Protein AF-A0A0A9G3B4-F1 (afdb_monomer)

Organism: Arundo donax (NCBI:txid35708)

InterPro domains:
  IPR011004 Trimeric LpxA-like superfamily [SSF51161] (1-40)

Foldseek 3Di:
DEAPPEQDDDDDDPQFYWYHDPIDTDGGHPPDDCVVPVDRCRCVVVCVVVVVVVVVVPPDPDDDD

Radius of gyration: 17.09 Å; Cα contacts (8 Å, |Δi|>4): 68; chains: 1; bounding box: 55×22×34 Å

Mean predicted aligned error: 10.48 Å

Sequence (65 aa):
MIASGSLVLKDVPPHSMAVGNPAKVVGYTDKEDPSLTMKHDARRDYFEHVAIRYSDDTANGSAVK

pLDDT: mean 79.1, std 17.11, range [40.62, 98.31]

Structure (mmCIF, N/CA/C/O backbone):
data_AF-A0A0A9G3B4-F1
#
_entry.id   AF-A0A0A9G3B4-F1
#
loop_
_atom_site.group_PDB
_atom_site.id
_atom_site.type_symbol
_atom_site.label_atom_id
_atom_site.label_alt_id
_atom_site.label_comp_id
_atom_site.label_asym_id
_atom_site.label_entity_id
_atom_site.label_seq_id
_atom_site.pdbx_PDB_ins_code
_atom_site.Cartn_x
_atom_site.Cartn_y
_atom_site.Cartn_z
_atom_site.occupancy
_atom_site.B_iso_or_equiv
_atom_site.auth_seq_id
_atom_site.auth_comp_id
_atom_site.auth_asym_id
_atom_site.auth_atom_id
_atom_site.pdbx_PDB_model_num
ATOM 1 N N . MET A 1 1 ? -1.015 2.352 4.299 1.00 91.31 1 MET A N 1
ATOM 2 C CA . MET A 1 1 ? 0.311 2.855 3.864 1.00 91.31 1 MET A CA 1
ATOM 3 C C . MET A 1 1 ? 0.420 2.754 2.345 1.00 91.31 1 MET A C 1
ATOM 5 O O . MET A 1 1 ? -0.022 1.754 1.797 1.00 91.31 1 MET A O 1
ATOM 9 N N . ILE A 1 2 ? 1.008 3.743 1.665 1.00 93.62 2 ILE A N 1
ATOM 10 C CA . ILE A 1 2 ? 1.286 3.689 0.21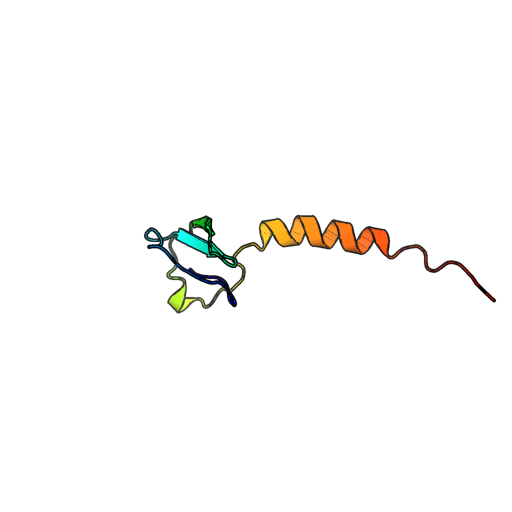7 1.00 93.62 2 ILE A CA 1
ATOM 11 C C . ILE A 1 2 ? 2.786 3.905 0.007 1.00 93.62 2 ILE A C 1
ATOM 13 O O . ILE A 1 2 ? 3.338 4.862 0.551 1.00 93.62 2 ILE A O 1
ATOM 17 N N . ALA A 1 3 ? 3.456 3.029 -0.745 1.00 93.06 3 ALA A N 1
ATOM 18 C CA . ALA A 1 3 ? 4.873 3.232 -1.050 1.00 93.06 3 ALA A CA 1
ATOM 19 C C . ALA A 1 3 ? 5.079 4.425 -1.989 1.00 93.06 3 ALA A C 1
ATOM 21 O O . ALA A 1 3 ? 4.249 4.705 -2.860 1.00 93.06 3 ALA A O 1
ATOM 22 N N . SER A 1 4 ? 6.228 5.083 -1.845 1.00 93.00 4 SER A N 1
ATOM 23 C CA . SER A 1 4 ? 6.636 6.174 -2.730 1.00 93.00 4 SER A CA 1
ATOM 24 C C . SER A 1 4 ? 6.615 5.747 -4.204 1.00 93.00 4 SER A C 1
ATOM 26 O O . SER A 1 4 ? 6.922 4.601 -4.533 1.00 93.00 4 SER A O 1
ATOM 28 N N . GLY A 1 5 ? 6.223 6.666 -5.090 1.00 93.44 5 GLY A N 1
ATOM 29 C CA . GLY A 1 5 ? 6.171 6.428 -6.537 1.00 93.44 5 GLY A CA 1
ATOM 30 C C . GLY A 1 5 ? 5.045 5.500 -7.016 1.00 93.44 5 GLY A C 1
ATOM 31 O O . GLY A 1 5 ? 5.051 5.092 -8.175 1.00 93.44 5 GLY A O 1
ATOM 32 N N . SER A 1 6 ? 4.083 5.152 -6.158 1.00 95.62 6 SER A N 1
ATOM 33 C CA . SER A 1 6 ? 2.953 4.299 -6.547 1.00 95.62 6 SER A CA 1
ATOM 34 C C . SER A 1 6 ? 1.852 5.083 -7.269 1.00 95.62 6 SER A C 1
ATOM 36 O O . SER A 1 6 ? 1.550 6.216 -6.901 1.00 95.62 6 SER A O 1
ATOM 38 N N . LEU A 1 7 ? 1.197 4.454 -8.249 1.00 97.81 7 LEU A N 1
ATOM 39 C CA . LEU A 1 7 ? 0.034 5.007 -8.951 1.00 97.81 7 LEU A CA 1
ATOM 40 C C . LEU A 1 7 ? -1.243 4.295 -8.494 1.00 97.81 7 LEU A C 1
ATOM 42 O O . LEU A 1 7 ? -1.544 3.188 -8.943 1.00 97.81 7 LEU A O 1
ATOM 46 N N . VAL A 1 8 ? -1.997 4.922 -7.593 1.00 97.56 8 VAL A N 1
ATOM 47 C CA . VAL A 1 8 ? -3.241 4.362 -7.048 1.00 97.56 8 VAL A CA 1
ATOM 48 C C . VAL A 1 8 ? -4.418 4.747 -7.943 1.00 97.56 8 VAL A C 1
ATOM 50 O O . VAL A 1 8 ? -4.700 5.925 -8.125 1.00 97.56 8 VAL A O 1
ATOM 53 N N . LEU A 1 9 ? -5.100 3.742 -8.500 1.00 98.31 9 LEU A N 1
ATOM 54 C CA . LEU A 1 9 ? -6.231 3.925 -9.425 1.00 98.31 9 LEU A CA 1
ATOM 55 C C . LEU A 1 9 ? -7.565 3.385 -8.878 1.00 98.31 9 LEU A C 1
ATOM 57 O O . LEU A 1 9 ? -8.580 3.447 -9.567 1.00 98.31 9 LEU A O 1
ATOM 61 N N . LYS A 1 10 ? -7.553 2.783 -7.684 1.00 96.69 10 LYS A N 1
ATOM 62 C CA . LYS A 1 10 ? -8.702 2.149 -7.018 1.00 96.69 10 LYS A CA 1
ATOM 63 C C . LYS A 1 10 ? -8.583 2.340 -5.507 1.00 96.69 10 LYS A C 1
ATOM 65 O O . LYS A 1 10 ? -7.475 2.560 -5.018 1.00 96.69 10 LYS A O 1
ATOM 70 N N . ASP A 1 11 ? -9.694 2.197 -4.792 1.00 98.06 11 ASP A N 1
ATOM 71 C CA . ASP A 1 11 ? -9.712 2.279 -3.330 1.00 98.06 11 ASP A CA 1
ATOM 72 C C . ASP A 1 11 ? -8.782 1.245 -2.682 1.00 98.06 11 ASP A C 1
ATOM 74 O O . ASP A 1 11 ? -8.665 0.102 -3.136 1.00 98.06 11 ASP A O 1
ATOM 78 N N . VAL A 1 12 ? -8.121 1.658 -1.598 1.00 96.25 12 VAL A N 1
ATOM 79 C CA . VAL A 1 12 ? -7.177 0.835 -0.833 1.00 96.25 12 VAL A CA 1
ATOM 80 C C . VAL A 1 12 ? -7.814 0.478 0.515 1.00 96.25 12 VAL A C 1
ATOM 82 O O . VAL A 1 12 ? -8.215 1.390 1.240 1.00 96.25 12 VAL A O 1
ATOM 85 N N . PRO A 1 13 ? -7.920 -0.816 0.882 1.00 96.75 13 PRO A N 1
ATOM 86 C CA . PRO A 1 13 ? -8.553 -1.230 2.133 1.00 96.75 13 PRO A CA 1
ATOM 87 C C . PRO A 1 13 ? -7.910 -0.608 3.387 1.00 96.75 13 PRO A C 1
ATOM 89 O O . PRO A 1 13 ? -6.694 -0.370 3.399 1.00 96.75 13 PRO A O 1
ATOM 92 N N . PRO A 1 14 ? -8.675 -0.408 4.478 1.00 94.25 14 PRO A N 1
ATOM 93 C CA . PRO A 1 14 ? -8.132 0.060 5.751 1.00 94.25 14 PRO A CA 1
ATOM 94 C C . PRO A 1 14 ? -6.986 -0.822 6.257 1.00 94.25 14 PRO A C 1
ATOM 96 O O . PRO A 1 14 ? -6.996 -2.037 6.061 1.00 94.25 14 PRO A O 1
ATOM 99 N N . HIS A 1 15 ? -5.995 -0.202 6.904 1.00 92.00 15 HIS A N 1
ATOM 100 C CA . HIS A 1 15 ? -4.797 -0.863 7.448 1.00 92.00 15 HIS A CA 1
ATOM 101 C C . HIS A 1 15 ? -3.996 -1.706 6.440 1.00 92.00 15 HIS A C 1
ATOM 103 O O . HIS A 1 15 ? -3.148 -2.500 6.836 1.00 92.00 15 HIS A O 1
ATOM 109 N N . SER A 1 16 ? -4.220 -1.533 5.136 1.00 92.19 16 SER A N 1
ATOM 110 C CA . SER A 1 16 ? -3.458 -2.228 4.102 1.00 92.19 16 SER A CA 1
ATOM 111 C C . SER A 1 16 ? -2.283 -1.396 3.585 1.00 92.19 16 SER A C 1
ATOM 113 O O . SER A 1 16 ? -2.169 -0.180 3.809 1.00 92.19 16 SER A O 1
ATOM 115 N N . MET A 1 17 ? -1.381 -2.080 2.895 1.00 92.31 17 MET A N 1
ATOM 116 C CA . MET A 1 17 ? -0.177 -1.524 2.310 1.00 92.31 17 MET A CA 1
ATOM 117 C C . MET A 1 17 ? -0.172 -1.787 0.809 1.00 92.31 17 MET A C 1
ATOM 119 O O . MET A 1 17 ? -0.278 -2.939 0.390 1.00 92.31 17 MET A O 1
ATOM 123 N N . ALA A 1 18 ? -0.064 -0.733 -0.003 1.00 93.56 18 ALA A N 1
ATOM 124 C CA . ALA A 1 18 ? -0.090 -0.844 -1.460 1.00 93.56 18 ALA A CA 1
ATOM 125 C C . ALA A 1 18 ? 1.133 -0.203 -2.123 1.00 93.56 18 ALA A C 1
ATOM 127 O O . ALA A 1 18 ? 1.629 0.832 -1.668 1.00 93.56 18 ALA A O 1
ATOM 128 N N . VAL A 1 19 ? 1.612 -0.823 -3.207 1.00 93.19 19 VAL A N 1
ATOM 129 C CA . VAL A 1 19 ? 2.832 -0.413 -3.921 1.00 93.19 19 VAL A CA 1
ATOM 130 C C . VAL A 1 19 ? 2.705 -0.590 -5.437 1.00 93.19 19 VAL A C 1
ATOM 132 O O . VAL A 1 19 ? 1.993 -1.481 -5.903 1.00 93.19 19 VAL A O 1
ATOM 135 N N . GLY A 1 20 ? 3.455 0.204 -6.204 1.00 91.00 20 GLY A N 1
ATOM 136 C CA . GLY A 1 20 ? 3.671 0.012 -7.644 1.00 91.00 20 GLY A CA 1
ATOM 137 C C . GLY A 1 20 ? 2.801 0.881 -8.557 1.00 91.00 20 GLY A C 1
ATOM 138 O O . GLY A 1 20 ? 2.005 1.699 -8.101 1.00 91.00 20 GLY A O 1
ATOM 139 N N . ASN A 1 21 ? 2.968 0.707 -9.869 1.00 96.50 21 ASN A N 1
ATOM 140 C CA . ASN A 1 21 ? 2.245 1.430 -10.916 1.00 96.50 21 ASN A CA 1
ATOM 141 C C . ASN A 1 21 ? 1.704 0.432 -11.973 1.00 96.50 21 ASN A C 1
ATOM 143 O O . ASN A 1 21 ? 2.500 -0.063 -12.772 1.00 96.50 21 ASN A O 1
ATOM 147 N N . PRO A 1 22 ? 0.394 0.101 -11.983 1.00 95.62 22 PRO A N 1
ATOM 148 C CA . PRO A 1 22 ? -0.623 0.519 -11.015 1.00 95.62 22 PRO A CA 1
ATOM 149 C C . PRO A 1 22 ? -0.434 -0.168 -9.653 1.00 95.62 22 PRO A C 1
ATOM 151 O O . PRO A 1 22 ? 0.088 -1.283 -9.570 1.00 95.62 22 PRO A O 1
ATOM 154 N N . ALA A 1 23 ? -0.866 0.497 -8.583 1.00 95.94 23 ALA A N 1
ATOM 155 C CA . ALA A 1 23 ? -0.651 0.046 -7.214 1.00 95.94 23 ALA A CA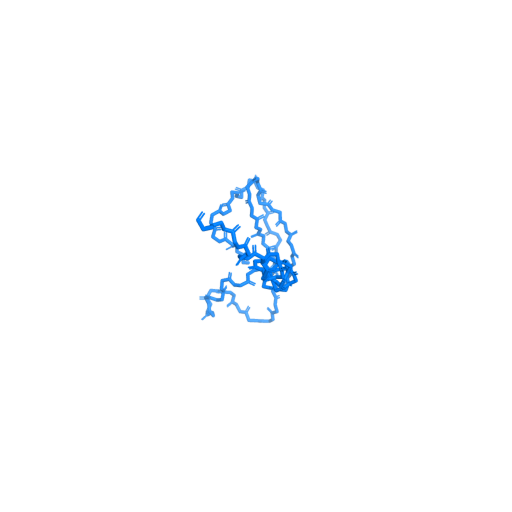 1
ATOM 156 C C . ALA A 1 23 ? -1.442 -1.230 -6.887 1.00 95.94 23 ALA A C 1
ATOM 158 O O . ALA A 1 2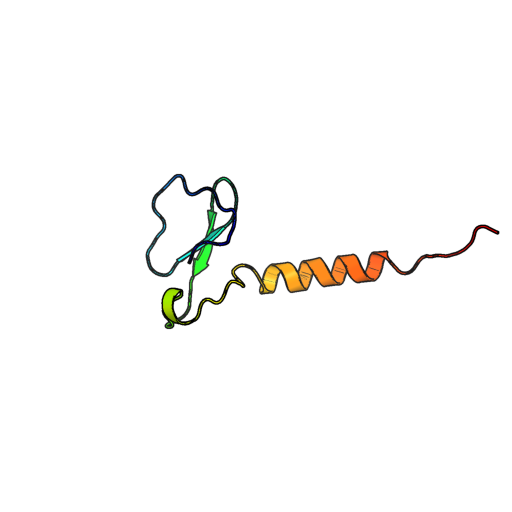3 ? -2.621 -1.354 -7.229 1.00 95.94 23 ALA A O 1
ATOM 159 N N . LYS A 1 24 ? -0.799 -2.167 -6.182 1.00 94.25 24 LYS A N 1
ATOM 160 C CA . LYS A 1 24 ? -1.400 -3.410 -5.671 1.00 94.25 24 LYS A CA 1
ATOM 161 C C . LYS A 1 24 ? -1.168 -3.537 -4.171 1.00 94.25 24 LYS A C 1
ATOM 163 O O . LYS A 1 24 ? -0.107 -3.151 -3.686 1.00 94.25 24 LYS A O 1
ATOM 168 N N . VAL A 1 25 ? -2.140 -4.105 -3.458 1.00 93.25 25 VAL A N 1
ATOM 169 C CA . VAL A 1 25 ? -1.994 -4.439 -2.034 1.00 93.25 25 VAL A CA 1
ATOM 170 C C . VAL A 1 25 ? -0.969 -5.565 -1.890 1.00 93.25 25 VAL A C 1
ATOM 172 O O . VAL A 1 25 ? -1.083 -6.588 -2.562 1.00 93.25 25 VAL A O 1
ATOM 175 N N . VAL A 1 26 ? 0.032 -5.360 -1.037 1.00 90.50 26 VAL A N 1
ATOM 176 C CA . VAL A 1 26 ? 1.129 -6.310 -0.778 1.00 90.50 26 VAL A CA 1
ATOM 177 C C . VAL A 1 26 ? 1.161 -6.820 0.657 1.00 90.50 26 VAL A C 1
ATOM 179 O O . VAL A 1 26 ? 1.878 -7.771 0.941 1.00 90.50 26 VAL A O 1
ATOM 182 N N . GLY A 1 27 ? 0.373 -6.227 1.552 1.00 89.44 27 GLY A N 1
ATOM 183 C CA . GLY A 1 27 ? 0.309 -6.641 2.946 1.00 89.44 27 GLY A CA 1
ATOM 184 C C . GLY A 1 27 ? -0.576 -5.728 3.781 1.00 89.44 27 GLY A C 1
ATOM 185 O O . GLY A 1 27 ? -1.295 -4.874 3.252 1.00 89.44 27 GLY A O 1
ATOM 186 N N . TYR A 1 28 ? -0.494 -5.912 5.092 1.00 88.75 28 TYR A N 1
ATOM 187 C CA . TYR A 1 28 ? -1.208 -5.123 6.088 1.00 88.75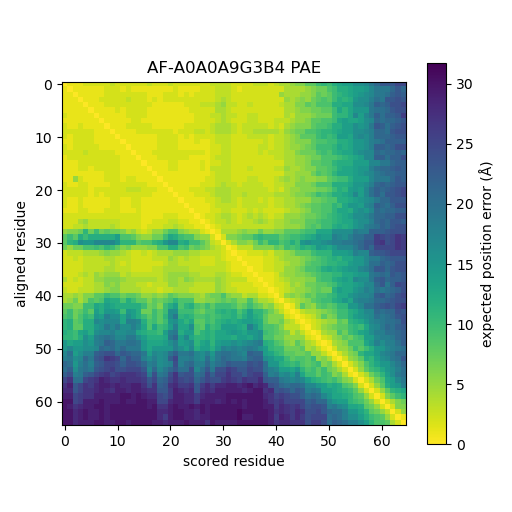 28 TYR A CA 1
ATOM 188 C C . TYR A 1 28 ? -0.213 -4.525 7.077 1.00 88.75 28 TYR A C 1
ATOM 190 O O . TYR A 1 28 ? 0.826 -5.117 7.357 1.00 88.75 28 TYR A O 1
ATOM 198 N N . THR A 1 29 ? -0.514 -3.324 7.557 1.00 80.12 29 THR A N 1
ATOM 199 C CA . THR A 1 29 ? 0.268 -2.658 8.598 1.00 80.12 29 THR A CA 1
ATOM 200 C C . THR A 1 29 ? -0.192 -3.144 9.972 1.00 80.12 29 THR A C 1
ATOM 202 O O . THR A 1 29 ? -1.386 -3.350 10.191 1.00 80.12 29 THR A O 1
ATOM 205 N N . ASP A 1 30 ? 0.762 -3.302 10.892 1.00 77.69 30 ASP A N 1
ATOM 206 C CA . ASP A 1 30 ? 0.509 -3.583 12.308 1.00 77.69 30 ASP A CA 1
ATOM 207 C C . ASP A 1 30 ? -0.245 -2.431 13.012 1.00 77.69 30 ASP A C 1
ATOM 209 O O . ASP A 1 30 ? -0.666 -1.455 12.401 1.00 77.69 30 ASP A O 1
ATOM 213 N N . LYS A 1 31 ? -0.433 -2.527 14.333 1.00 70.69 31 LYS A N 1
ATOM 214 C CA . LYS A 1 31 ? -1.267 -1.602 15.129 1.00 70.69 31 LYS A CA 1
ATOM 215 C C . LYS A 1 31 ? -0.824 -0.126 15.125 1.00 70.69 31 LYS A C 1
ATOM 217 O O . LYS A 1 31 ? -1.578 0.708 15.619 1.00 70.69 31 LYS A O 1
ATOM 222 N N . GLU A 1 32 ? 0.367 0.207 14.630 1.00 81.44 32 GLU A N 1
ATOM 223 C CA . GLU A 1 32 ? 0.846 1.593 14.561 1.00 81.44 32 GLU A CA 1
ATOM 224 C C . GLU A 1 32 ? 0.297 2.325 13.329 1.00 81.44 32 GLU A C 1
ATOM 226 O O . GLU A 1 32 ? 0.260 1.783 12.225 1.00 81.44 32 GLU A O 1
ATOM 231 N N . ASP A 1 33 ? -0.085 3.593 13.500 1.00 89.06 33 ASP A N 1
ATOM 232 C CA . ASP A 1 33 ? -0.512 4.439 12.387 1.00 89.06 33 ASP A CA 1
ATOM 233 C C . ASP A 1 33 ? 0.698 4.782 11.485 1.00 89.06 33 ASP A C 1
ATOM 235 O O . ASP A 1 33 ? 1.676 5.375 11.966 1.00 89.06 33 ASP A O 1
ATOM 239 N N . PRO A 1 34 ? 0.662 4.453 10.174 1.00 90.50 34 PRO A N 1
ATOM 240 C CA . PRO A 1 34 ? 1.744 4.771 9.243 1.00 90.50 34 PRO A CA 1
ATOM 241 C C . PRO A 1 34 ? 2.133 6.255 9.224 1.00 90.50 34 PRO A C 1
ATOM 243 O O . PRO A 1 34 ? 3.291 6.576 8.962 1.00 90.50 34 PRO A O 1
ATOM 246 N N . SER A 1 35 ? 1.184 7.155 9.496 1.00 90.44 35 SER A N 1
ATOM 247 C CA . SER A 1 35 ? 1.411 8.605 9.490 1.00 90.44 35 SER A CA 1
ATOM 248 C C . SER A 1 35 ? 2.220 9.106 10.690 1.00 90.44 35 SER A C 1
ATOM 250 O O . SER A 1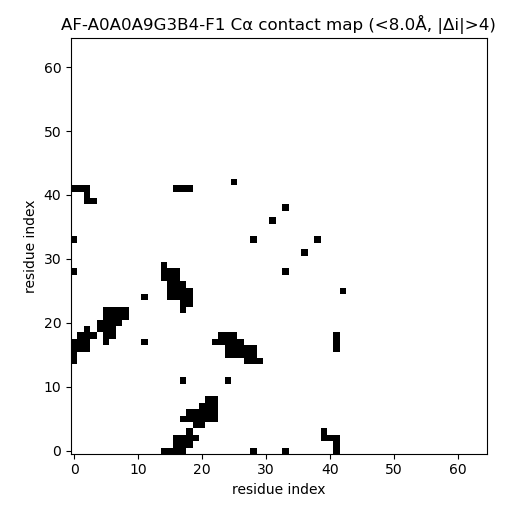 35 ? 2.850 10.156 10.601 1.00 9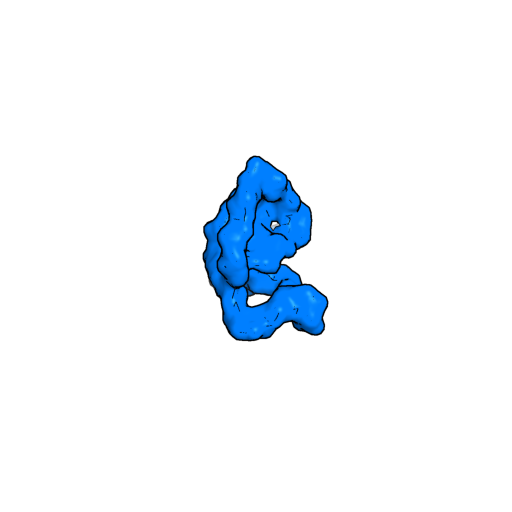0.44 35 SER A O 1
ATOM 252 N N . LEU A 1 36 ? 2.246 8.352 11.794 1.00 93.19 36 LEU A N 1
ATOM 253 C CA . LEU A 1 36 ? 2.984 8.716 13.008 1.00 93.19 36 LEU A CA 1
ATOM 254 C C . LEU A 1 36 ? 4.432 8.224 12.983 1.00 93.19 36 LEU A C 1
ATOM 256 O O . LEU A 1 36 ? 5.305 8.831 13.597 1.00 93.19 36 LEU A O 1
ATOM 260 N N . THR A 1 37 ? 4.685 7.112 12.294 1.00 89.38 37 THR A N 1
ATOM 261 C CA . THR A 1 37 ? 6.008 6.470 12.272 1.00 89.38 37 THR A CA 1
ATOM 262 C C . THR A 1 37 ? 6.839 6.859 11.058 1.00 89.38 37 THR A C 1
ATOM 264 O O . THR A 1 37 ? 8.063 6.777 11.118 1.00 89.38 37 THR A O 1
ATOM 267 N N . MET A 1 38 ? 6.192 7.250 9.952 1.00 86.31 38 MET A N 1
ATOM 268 C CA . MET A 1 38 ? 6.844 7.552 8.671 1.00 86.31 38 MET A CA 1
ATOM 269 C C . MET A 1 38 ? 7.764 6.422 8.173 1.00 86.31 38 MET A C 1
ATOM 271 O O . MET A 1 38 ? 8.718 6.650 7.431 1.00 86.31 38 MET A O 1
ATOM 275 N N . LYS A 1 39 ? 7.480 5.175 8.570 1.00 87.25 39 LYS A N 1
ATOM 276 C CA . LYS A 1 39 ? 8.182 3.986 8.077 1.00 87.25 39 LYS A CA 1
ATOM 277 C C . LYS A 1 39 ? 7.872 3.819 6.591 1.00 87.25 39 LYS A C 1
ATOM 279 O O . LYS A 1 39 ? 6.711 3.725 6.211 1.00 87.25 39 LYS A O 1
ATOM 284 N N . HIS A 1 40 ? 8.904 3.809 5.747 1.00 86.25 40 HIS A N 1
ATOM 285 C CA . HIS A 1 40 ? 8.783 3.712 4.283 1.00 86.25 40 HIS A CA 1
ATOM 286 C C . HIS A 1 40 ? 9.074 2.304 3.737 1.00 86.25 40 HIS A C 1
ATOM 288 O O . HIS A 1 40 ? 9.133 2.096 2.525 1.00 86.25 40 HIS A O 1
ATOM 294 N N . ASP A 1 41 ? 9.241 1.320 4.613 1.00 81.50 41 ASP A N 1
ATOM 295 C CA . ASP A 1 41 ? 9.812 0.007 4.329 1.00 81.50 41 ASP A CA 1
ATOM 296 C C . ASP A 1 41 ? 8.770 -1.028 3.857 1.00 81.50 41 ASP A C 1
ATOM 298 O O . ASP A 1 41 ? 8.799 -2.192 4.244 1.00 81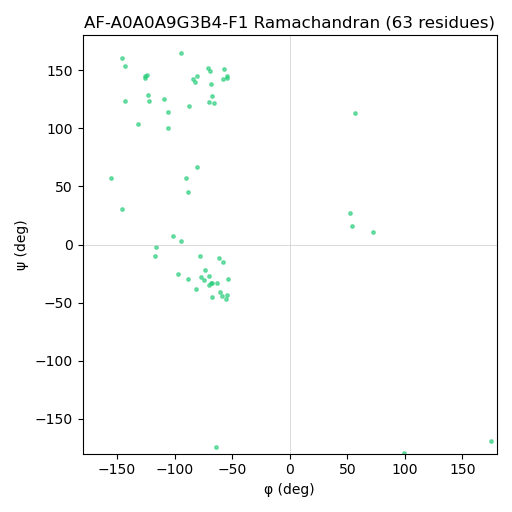.50 41 ASP A O 1
ATOM 302 N N . ALA A 1 42 ? 7.884 -0.619 2.935 1.00 76.50 42 ALA A N 1
ATOM 303 C CA . ALA A 1 42 ? 6.677 -1.360 2.539 1.00 76.50 42 ALA A CA 1
ATOM 304 C C . ALA A 1 42 ? 6.880 -2.787 1.994 1.00 76.50 42 ALA A C 1
ATOM 306 O O . ALA A 1 42 ? 5.925 -3.534 1.790 1.00 76.50 42 ALA A O 1
ATOM 307 N N . ARG A 1 43 ? 8.116 -3.129 1.643 1.00 71.62 43 ARG A N 1
ATOM 308 C CA . ARG A 1 43 ? 8.473 -4.418 1.052 1.00 71.62 43 ARG A CA 1
ATOM 309 C C . ARG A 1 43 ? 9.855 -4.879 1.508 1.00 71.62 43 ARG A C 1
ATOM 311 O O . ARG A 1 43 ? 10.601 -5.466 0.725 1.00 71.62 43 ARG A O 1
ATOM 318 N N . ARG A 1 44 ? 10.248 -4.502 2.728 1.00 69.44 44 ARG A N 1
ATOM 319 C CA . ARG A 1 44 ? 11.596 -4.740 3.257 1.00 69.44 44 ARG A CA 1
ATOM 320 C C . ARG A 1 44 ? 11.976 -6.213 3.207 1.00 69.44 44 ARG A C 1
ATOM 322 O O . ARG A 1 44 ? 13.025 -6.543 2.673 1.00 69.44 44 ARG A O 1
ATOM 329 N N . ASP A 1 45 ? 11.073 -7.073 3.654 1.00 66.12 45 ASP A N 1
ATOM 330 C CA . ASP A 1 45 ? 11.180 -8.529 3.602 1.00 66.12 45 ASP A CA 1
ATOM 331 C C . ASP A 1 45 ? 11.449 -9.053 2.181 1.00 66.12 45 ASP A C 1
ATOM 333 O O . ASP A 1 45 ? 12.334 -9.879 1.978 1.00 66.12 45 ASP A O 1
ATOM 337 N N . TYR A 1 46 ? 10.762 -8.534 1.163 1.00 61.75 46 TYR A N 1
ATOM 338 C CA . TYR A 1 46 ? 11.036 -8.898 -0.231 1.00 61.75 46 TYR A CA 1
ATOM 339 C C . TYR A 1 46 ? 12.407 -8.408 -0.710 1.00 61.75 46 TYR A C 1
ATOM 341 O O . TYR A 1 46 ? 13.131 -9.152 -1.372 1.00 61.75 46 TYR A O 1
ATOM 349 N N . PHE A 1 47 ? 12.768 -7.157 -0.409 1.00 62.38 47 PHE A N 1
ATOM 350 C CA . PHE A 1 47 ? 14.050 -6.594 -0.833 1.00 62.38 47 PHE A CA 1
ATOM 351 C C . PHE A 1 47 ? 15.235 -7.257 -0.131 1.00 62.38 47 PHE A C 1
ATOM 353 O O . PHE A 1 47 ? 16.261 -7.427 -0.776 1.00 62.38 47 PHE A O 1
ATOM 360 N N . GLU A 1 48 ? 15.101 -7.695 1.121 1.00 64.44 48 GLU A N 1
ATOM 361 C CA . GLU A 1 48 ? 16.142 -8.452 1.828 1.00 64.44 48 GLU A CA 1
ATOM 362 C C . GLU A 1 48 ? 16.487 -9.748 1.069 1.00 64.44 48 GLU A C 1
ATOM 364 O O . GLU A 1 48 ? 17.657 -10.015 0.806 1.00 64.44 48 GLU A O 1
ATOM 369 N N . HIS A 1 49 ? 15.490 -10.497 0.585 1.00 61.00 49 HIS A N 1
ATOM 370 C CA . HIS A 1 49 ? 15.733 -11.719 -0.196 1.00 61.00 49 HIS A CA 1
ATOM 371 C C . HIS A 1 49 ? 16.316 -11.451 -1.596 1.00 61.00 49 HIS A C 1
ATOM 373 O O . HIS A 1 49 ? 17.113 -12.246 -2.099 1.00 61.00 49 HIS A O 1
ATOM 379 N N . VAL A 1 50 ? 15.922 -10.351 -2.247 1.00 59.44 50 VAL A N 1
ATOM 380 C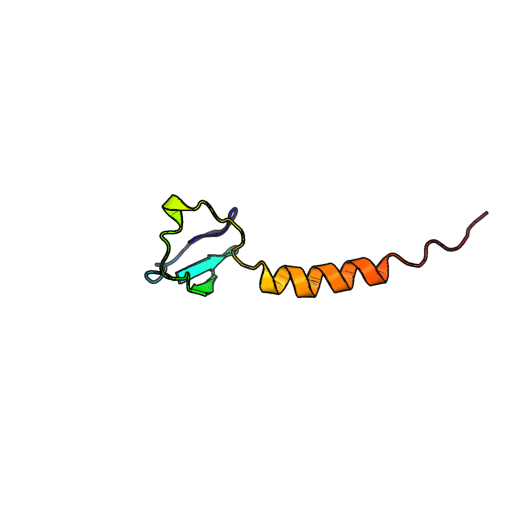 CA . VAL A 1 50 ? 16.380 -10.006 -3.607 1.00 59.44 50 VAL A CA 1
ATOM 381 C C . VAL A 1 50 ? 17.760 -9.338 -3.598 1.00 59.44 50 VAL A C 1
ATOM 383 O O . VAL A 1 50 ? 18.583 -9.630 -4.461 1.00 59.44 50 VAL A O 1
ATOM 386 N N . ALA A 1 51 ? 18.054 -8.481 -2.621 1.00 59.59 51 ALA A N 1
ATOM 387 C CA . ALA A 1 51 ? 19.335 -7.782 -2.514 1.00 59.59 51 ALA A CA 1
ATOM 388 C C . ALA A 1 51 ? 20.497 -8.731 -2.175 1.00 59.59 51 ALA A C 1
ATOM 390 O O . ALA A 1 51 ? 21.609 -8.540 -2.673 1.00 59.59 51 ALA A O 1
ATOM 391 N N . ILE A 1 52 ? 20.241 -9.795 -1.400 1.00 57.62 52 ILE A N 1
ATOM 392 C CA . ILE A 1 52 ? 21.242 -10.840 -1.127 1.00 57.62 52 ILE A CA 1
ATOM 393 C C . ILE A 1 52 ? 21.679 -11.524 -2.433 1.00 57.62 52 ILE A C 1
ATOM 395 O O . ILE A 1 52 ? 22.870 -11.726 -2.643 1.00 57.62 52 ILE A O 1
ATOM 399 N N . ARG A 1 53 ? 20.744 -11.798 -3.357 1.00 53.69 53 ARG A N 1
ATOM 400 C CA . ARG A 1 53 ? 21.047 -12.428 -4.659 1.00 53.69 53 ARG A CA 1
ATOM 401 C C . ARG A 1 53 ? 21.951 -11.566 -5.546 1.00 53.69 53 ARG A C 1
ATOM 403 O O . ARG A 1 53 ? 22.755 -12.112 -6.284 1.00 53.69 53 ARG A O 1
ATOM 410 N N . TYR A 1 54 ? 21.835 -10.240 -5.471 1.00 53.47 54 TYR A N 1
ATOM 411 C CA . TYR A 1 54 ? 22.646 -9.325 -6.285 1.00 53.47 54 TYR A CA 1
ATOM 412 C C . TYR A 1 54 ? 24.099 -9.218 -5.793 1.00 53.47 54 TYR A C 1
ATOM 414 O O . TYR A 1 54 ? 25.022 -9.012 -6.578 1.00 53.47 54 TYR A O 1
ATOM 422 N N . SER A 1 55 ? 24.310 -9.373 -4.485 1.00 57.91 55 SER A N 1
ATOM 423 C CA . SER A 1 55 ? 25.645 -9.294 -3.879 1.00 57.91 55 SER A CA 1
ATOM 424 C C . SER A 1 55 ? 26.528 -10.493 -4.249 1.00 57.91 55 SER A C 1
ATOM 426 O O . SER A 1 55 ? 27.746 -10.349 -4.306 1.00 57.91 55 SER A O 1
ATOM 428 N N . ASP A 1 56 ? 25.921 -11.647 -4.543 1.00 56.72 56 ASP A N 1
ATOM 429 C CA . ASP A 1 56 ? 26.627 -12.879 -4.928 1.00 56.72 56 ASP A CA 1
ATOM 430 C C . ASP A 1 56 ? 27.121 -12.847 -6.394 1.00 56.72 56 ASP A C 1
ATOM 432 O O . ASP A 1 56 ? 28.163 -13.413 -6.717 1.00 56.72 56 ASP A O 1
ATOM 436 N N . ASP A 1 57 ? 26.442 -12.101 -7.277 1.00 56.84 57 ASP A N 1
ATOM 437 C CA . ASP A 1 57 ? 26.804 -11.989 -8.703 1.00 56.84 57 ASP A CA 1
ATO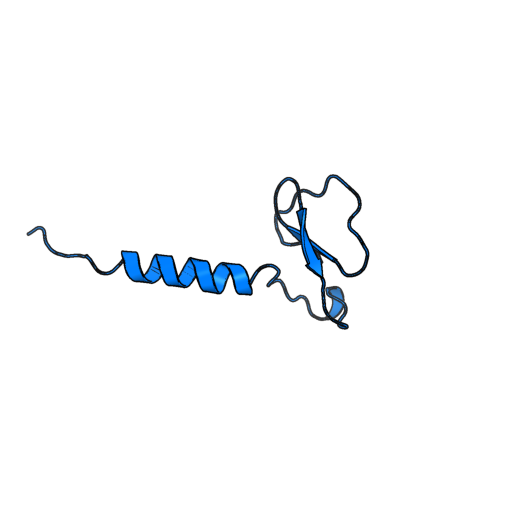M 438 C C . ASP A 1 57 ? 28.001 -11.046 -8.971 1.00 56.84 57 ASP A C 1
ATOM 440 O O . ASP A 1 57 ? 28.536 -11.018 -10.081 1.00 56.84 57 ASP A O 1
ATOM 444 N N . THR A 1 58 ? 28.470 -10.276 -7.978 1.00 55.81 58 THR A N 1
ATOM 445 C CA . THR A 1 58 ? 29.582 -9.308 -8.156 1.00 55.81 58 THR A CA 1
ATOM 446 C C . THR A 1 58 ? 30.963 -9.876 -7.786 1.00 55.81 58 THR A C 1
ATOM 448 O O . THR A 1 58 ? 31.980 -9.191 -7.894 1.00 55.81 58 THR A O 1
ATOM 451 N N . ALA A 1 59 ? 31.063 -11.152 -7.413 1.00 56.62 59 ALA A N 1
ATOM 452 C CA . ALA A 1 59 ? 32.345 -11.798 -7.144 1.00 56.62 59 ALA A CA 1
ATOM 453 C C . ALA A 1 59 ? 32.940 -12.456 -8.401 1.00 56.62 59 ALA A C 1
ATOM 455 O O . ALA A 1 59 ? 33.196 -13.648 -8.390 1.00 56.62 59 ALA A O 1
ATOM 456 N N . ASN A 1 60 ? 33.161 -11.708 -9.490 1.00 56.47 60 ASN A N 1
ATOM 457 C CA . ASN A 1 60 ? 34.035 -12.145 -10.594 1.00 56.47 60 ASN A CA 1
ATOM 458 C C . ASN A 1 60 ? 34.611 -10.959 -11.386 1.00 56.47 60 ASN A C 1
ATOM 460 O O . ASN A 1 60 ? 34.492 -10.857 -12.604 1.00 56.47 60 ASN A O 1
ATOM 464 N N . GLY A 1 61 ? 35.305 -10.061 -10.686 1.00 58.00 61 GLY A N 1
ATOM 465 C CA . GLY A 1 61 ? 36.290 -9.169 -11.299 1.00 58.00 61 GLY A CA 1
ATOM 466 C C . GLY A 1 61 ? 37.622 -9.893 -11.507 1.00 58.00 61 GLY A C 1
ATOM 467 O O . GLY A 1 61 ? 38.596 -9.568 -10.834 1.00 58.00 61 GLY A O 1
ATOM 468 N N . SER A 1 62 ? 37.669 -10.892 -12.395 1.00 53.47 62 SER A N 1
ATOM 469 C CA . SER A 1 62 ? 38.922 -11.529 -12.820 1.00 53.47 62 SER A CA 1
ATOM 470 C C . SER A 1 62 ? 39.301 -11.087 -14.234 1.00 53.47 62 SER A C 1
ATOM 472 O O . SER A 1 62 ? 38.625 -11.423 -15.200 1.00 53.47 62 SER A O 1
ATOM 474 N N . ALA A 1 63 ? 40.417 -10.358 -14.297 1.00 50.78 63 ALA A N 1
ATOM 475 C CA . ALA A 1 63 ? 41.367 -10.230 -15.401 1.00 50.78 63 ALA A CA 1
ATOM 476 C C . ALA A 1 63 ? 40.874 -9.756 -16.786 1.00 50.78 63 ALA A C 1
ATOM 478 O O . ALA A 1 63 ? 40.345 -10.523 -17.582 1.00 50.78 63 ALA A O 1
ATOM 479 N N . VAL A 1 64 ? 41.330 -8.560 -17.171 1.00 43.44 64 VAL A N 1
ATOM 480 C CA . VAL A 1 64 ? 42.131 -8.430 -18.400 1.00 43.44 64 VAL A CA 1
ATOM 481 C C . VAL A 1 64 ? 43.218 -7.380 -18.179 1.00 43.44 64 VAL A C 1
ATOM 483 O O . VAL A 1 64 ? 42.942 -6.262 -17.752 1.00 43.44 64 VAL A O 1
ATOM 486 N N . LYS A 1 65 ? 44.458 -7.824 -18.386 1.00 40.62 65 LYS A N 1
ATOM 487 C CA . LYS A 1 65 ? 45.685 -7.030 -18.426 1.00 40.62 65 LYS A CA 1
ATOM 488 C C . LYS A 1 65 ? 45.778 -6.294 -19.758 1.00 40.62 65 LYS A C 1
ATOM 490 O O . LYS A 1 65 ? 45.369 -6.909 -20.767 1.00 40.62 65 LYS A O 1
#

Solvent-accessible surface area (backbone atoms only — not comparable to full-atom values): 4319 Å² total; per-residue (Å²): 83,71,38,87,88,40,40,77,87,68,91,76,64,86,62,27,27,33,39,42,78,72,43,42,79,79,51,67,58,68,97,67,60,55,88,81,69,68,73,77,66,84,54,47,74,60,47,57,65,54,54,57,59,57,64,66,73,67,79,70,91,73,85,85,133

Secondary structure (DSSP, 8-state):
-B-TT----S---TTEEEETTTTEEEEE--SS-HHHH----TTHHHHHHHHHHHHHTT-------

Nearest PDB structures (foldseek):
  4egg-assembly1_A  TM=9.020E-01  e=1.466E-02  Staphylococcus aureus subsp. aureus COL
  3fsb-assembly1_A  TM=7.171E-01  e=4.390E-02  Thermoanaerobacterium thermosaccharolyticum
  8e62-assembly1_B  TM=5.801E-01  e=1.408E-01  Psychrobacter cryohalolentis K5
  7ard-assembly1_x  TM=5.184E-01  e=2.794E-01  Polytomella sp. Pringsheim 198.80
  3t57-assembly1_A  TM=4.858E-01  e=7.813E-01  Arabidopsis thaliana